Protein AF-A0A2U1PF14-F1 (afdb_monomer_lite)

InterPro domains:
  IPR003035 RWP-RK domain [PF02042] (17-101)
  IPR003035 RWP-RK domain [PS51519] (1-88)
  IPR044607 Transcription factor RKD-like [PTHR46373] (18-100)

pLDDT: mean 71.0, std 18.85, range [33.09, 91.81]

Organism: Artemisia annua (NCBI:txid35608)

Foldseek 3Di:
DDPPPPPDDDDDPPDLVPDDLVLLLVCLLDDLVVSCVVVVHDSVSSCVSCVVVLLPDRCNVVLPVLVVLLVVLVVVCPDPDNDVVSVVSNVVSVVVSVCCSVVSNPPDDDPDDDDDDPDPPDDDDD

Secondary structure (DSSP, 8-state):
-----------S---GGG--HHHHHHTTTS-HHHHHHHTT--HHHHHHHHHHTT--S-THHHHHHHHHHHHHHHHHHTSSS--HHHHHHHHHHHHHHHHHHHH-----S--S--------------

Radius of gyration: 21.36 Å; chains: 1; bounding box: 70×42×46 Å

Sequence (126 aa):
MEFEFQASNLNIDFDLSHITREMITQHFYMAVDQAAKKLGVGLSSLKRQCRAMGIKRWPSRKLNSLQELTKHFQDENAGEKSDPNTQEIIRRLEVLKRQIIHTTNYSNYEEMDNSHGYDYECNEES

Structure (mmCIF, N/CA/C/O backbone):
data_AF-A0A2U1PF14-F1
#
_entry.id   AF-A0A2U1PF14-F1
#
loop_
_atom_site.group_PDB
_atom_site.id
_atom_site.type_symbol
_atom_site.label_atom_id
_atom_site.label_alt_id
_atom_site.label_comp_id
_atom_site.label_asym_id
_atom_site.label_entity_id
_atom_site.label_seq_id
_atom_site.pdbx_PDB_ins_code
_atom_site.Cartn_x
_atom_site.Cartn_y
_atom_site.Cartn_z
_atom_site.occupancy
_atom_site.B_iso_or_equiv
_atom_site.auth_seq_id
_atom_site.auth_comp_id
_atom_site.auth_asym_id
_atom_site.auth_atom_id
_atom_site.pdbx_PDB_model_num
ATOM 1 N N . MET A 1 1 ? 37.708 -20.324 -8.849 1.00 33.09 1 MET A N 1
ATOM 2 C CA . MET A 1 1 ? 36.404 -21.016 -8.872 1.00 33.09 1 MET A CA 1
ATOM 3 C C . MET A 1 1 ? 35.388 -19.957 -9.244 1.00 33.09 1 MET A C 1
ATOM 5 O O . MET A 1 1 ? 34.943 -19.206 -8.387 1.00 33.09 1 MET A O 1
ATOM 9 N N . GLU A 1 2 ? 35.209 -19.780 -10.548 1.00 34.97 2 GLU A N 1
ATOM 10 C CA . GLU A 1 2 ? 34.396 -18.710 -11.118 1.00 34.97 2 GLU A CA 1
ATOM 11 C C . GLU A 1 2 ? 32.920 -19.061 -10.945 1.00 34.97 2 GLU A C 1
ATOM 13 O O . GLU A 1 2 ? 32.461 -20.111 -11.389 1.00 34.97 2 GLU A O 1
ATOM 18 N N . PHE A 1 3 ? 32.193 -18.209 -10.227 1.00 34.31 3 PHE A N 1
ATOM 19 C CA . PHE A 1 3 ? 30.746 -18.307 -10.107 1.00 34.31 3 PHE A CA 1
ATOM 20 C C . PHE A 1 3 ? 30.133 -17.686 -11.364 1.00 34.31 3 PHE A C 1
ATOM 22 O O . PHE A 1 3 ? 29.768 -16.510 -11.389 1.00 34.31 3 PHE A O 1
ATOM 29 N N . GLU A 1 4 ? 30.043 -18.478 -12.429 1.00 38.31 4 GLU A N 1
ATOM 30 C CA . GLU A 1 4 ? 29.209 -18.147 -13.579 1.00 38.31 4 GLU A CA 1
ATOM 31 C C . GLU A 1 4 ? 27.742 -18.175 -13.137 1.00 38.31 4 GLU A C 1
ATOM 33 O O . GLU A 1 4 ? 27.089 -19.218 -13.074 1.00 38.31 4 GLU A O 1
ATOM 38 N N . PHE A 1 5 ? 27.211 -17.000 -12.801 1.00 39.16 5 PHE A N 1
ATOM 39 C CA . PHE A 1 5 ? 25.776 -16.805 -12.669 1.00 39.16 5 PHE A CA 1
ATOM 40 C C . PHE A 1 5 ? 25.180 -16.850 -14.077 1.00 39.16 5 PHE A C 1
ATOM 42 O O . PHE A 1 5 ? 25.086 -15.838 -14.773 1.00 39.16 5 PHE A O 1
ATOM 49 N N . GLN A 1 6 ? 24.836 -18.058 -14.522 1.00 34.75 6 GLN A N 1
ATOM 50 C CA . GLN A 1 6 ? 24.151 -18.286 -15.786 1.00 34.75 6 GLN A CA 1
ATOM 51 C C . GLN A 1 6 ? 22.786 -17.590 -15.744 1.00 34.75 6 GLN A C 1
ATOM 53 O O . GLN A 1 6 ? 21.802 -18.113 -15.226 1.00 34.75 6 GLN A O 1
ATOM 58 N N . ALA A 1 7 ? 22.729 -16.379 -16.295 1.00 47.72 7 ALA A N 1
ATOM 59 C CA . ALA A 1 7 ? 21.492 -15.668 -16.571 1.00 47.72 7 ALA A CA 1
ATOM 60 C C . ALA A 1 7 ? 20.843 -16.259 -17.833 1.00 47.72 7 ALA A C 1
ATOM 62 O O . ALA A 1 7 ? 20.858 -15.663 -18.909 1.00 47.72 7 ALA A O 1
ATOM 63 N N . SER A 1 8 ? 20.286 -17.462 -17.716 1.00 44.97 8 SER A N 1
ATOM 64 C CA . SER A 1 8 ? 19.455 -18.067 -18.752 1.00 44.97 8 SER A CA 1
ATOM 65 C C . SER A 1 8 ? 18.002 -17.593 -18.612 1.00 44.97 8 SER A C 1
ATOM 67 O O . SER A 1 8 ? 17.259 -18.017 -17.735 1.00 44.97 8 SER A O 1
ATOM 69 N N . ASN A 1 9 ? 17.624 -16.688 -19.519 1.00 48.81 9 ASN A N 1
ATOM 70 C CA . ASN A 1 9 ? 16.297 -16.510 -20.119 1.00 48.81 9 ASN A CA 1
ATOM 71 C C . ASN A 1 9 ? 15.049 -16.646 -19.218 1.00 48.81 9 ASN A C 1
ATOM 73 O O . ASN A 1 9 ? 14.477 -17.726 -19.080 1.00 48.81 9 ASN A O 1
ATOM 77 N N . LEU A 1 10 ? 14.487 -15.502 -18.810 1.00 49.78 10 LEU A N 1
ATOM 78 C CA . LEU A 1 10 ? 13.032 -15.345 -18.735 1.00 49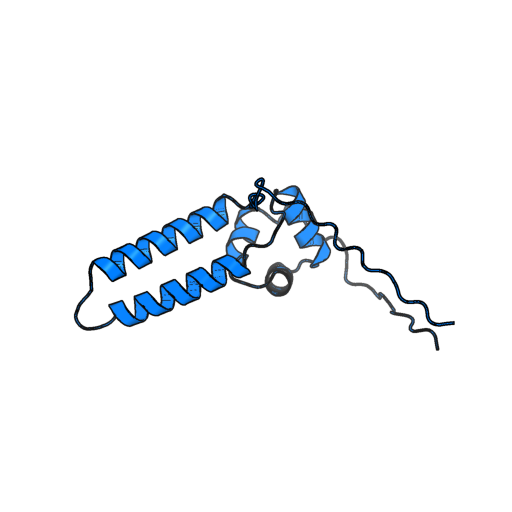.78 10 LEU A CA 1
ATOM 79 C C . LEU A 1 10 ? 12.597 -14.285 -19.754 1.00 49.78 10 LEU A C 1
ATOM 81 O O . LEU A 1 10 ? 12.874 -13.100 -19.598 1.00 49.78 10 LEU A O 1
ATOM 85 N N . ASN A 1 11 ? 11.985 -14.798 -20.822 1.00 45.09 11 ASN A N 1
ATOM 86 C CA . ASN A 1 11 ? 11.172 -14.157 -21.851 1.00 45.09 11 ASN A CA 1
ATOM 87 C C . ASN A 1 11 ? 10.865 -12.654 -21.680 1.00 45.09 11 ASN A C 1
ATOM 89 O O . ASN A 1 11 ? 10.123 -12.253 -20.788 1.00 45.09 11 ASN A O 1
ATOM 93 N N . ILE A 1 12 ? 11.415 -11.874 -22.617 1.00 49.53 12 ILE A N 1
ATOM 94 C CA . ILE A 1 12 ? 10.684 -11.032 -23.583 1.00 49.53 12 ILE A CA 1
ATOM 95 C C . ILE A 1 12 ? 9.479 -10.283 -22.997 1.00 49.53 12 ILE A C 1
ATOM 97 O O . ILE A 1 12 ? 8.416 -10.864 -22.816 1.00 49.53 12 ILE A O 1
ATOM 101 N N . ASP A 1 13 ? 9.666 -8.978 -22.781 1.00 54.06 13 ASP A N 1
ATOM 102 C CA . ASP A 1 13 ? 8.687 -7.923 -23.093 1.00 54.06 13 ASP A CA 1
ATOM 103 C C . ASP A 1 13 ? 7.200 -8.242 -22.829 1.00 54.06 13 ASP A C 1
ATOM 105 O O . ASP A 1 13 ? 6.338 -7.973 -23.663 1.00 54.06 13 ASP A O 1
ATOM 109 N N . PHE A 1 14 ? 6.857 -8.807 -21.661 1.00 57.00 14 PHE A N 1
ATOM 110 C CA . PHE A 1 14 ? 5.453 -8.836 -21.259 1.00 57.00 14 PHE A CA 1
ATOM 111 C C . PHE A 1 14 ? 5.019 -7.396 -21.003 1.00 57.00 14 PHE A C 1
ATOM 113 O O . PHE A 1 14 ? 5.548 -6.701 -20.130 1.00 57.00 14 PHE A O 1
ATOM 120 N N . ASP A 1 15 ? 4.112 -6.976 -21.866 1.00 61.34 15 ASP A N 1
ATOM 121 C CA . ASP A 1 15 ? 3.806 -5.616 -22.241 1.00 61.34 15 ASP A CA 1
ATOM 122 C C . ASP A 1 15 ? 3.700 -4.646 -21.052 1.00 61.34 15 ASP A C 1
ATOM 124 O O . ASP A 1 15 ? 2.702 -4.584 -20.329 1.00 61.34 15 ASP A O 1
ATOM 128 N N . LEU A 1 16 ? 4.746 -3.837 -20.863 1.00 63.50 16 LEU A N 1
ATOM 129 C CA . LEU A 1 16 ? 4.731 -2.735 -19.901 1.00 63.50 16 LEU A CA 1
ATOM 130 C C . LEU A 1 16 ? 3.646 -1.697 -20.233 1.00 63.50 16 LEU A C 1
ATOM 132 O O . LEU A 1 16 ? 3.286 -0.919 -19.347 1.00 63.50 16 LEU A O 1
ATOM 136 N N . SER A 1 17 ? 3.127 -1.673 -21.470 1.00 66.12 17 SER A N 1
ATOM 137 C CA . SER A 1 17 ? 2.077 -0.742 -21.894 1.00 66.12 17 SER A CA 1
ATOM 138 C C . SER A 1 17 ? 0.708 -1.068 -21.290 1.00 66.12 17 SER A C 1
ATOM 140 O O . SER A 1 17 ? -0.111 -0.166 -21.120 1.00 66.12 17 SER A O 1
ATOM 142 N N . HIS A 1 18 ? 0.490 -2.314 -20.858 1.00 71.19 18 HIS A N 1
ATOM 143 C CA . HIS A 1 18 ? -0.734 -2.716 -20.163 1.00 71.19 18 HIS A CA 1
ATOM 14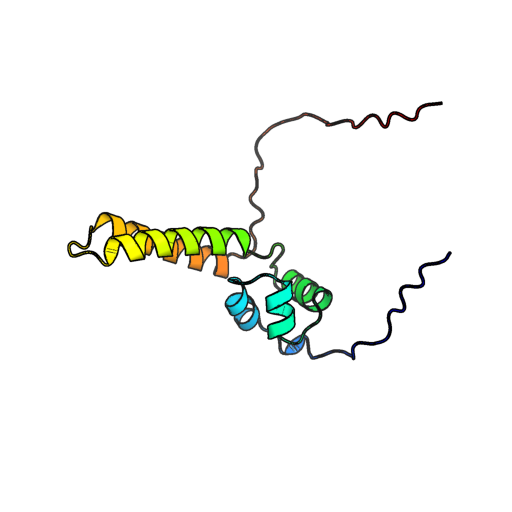4 C C . HIS A 1 18 ? -0.696 -2.396 -18.663 1.00 71.19 18 HIS A C 1
ATOM 146 O O . HIS A 1 18 ? -1.737 -2.397 -18.005 1.00 71.19 18 HIS A O 1
ATOM 152 N N . ILE A 1 19 ? 0.480 -2.096 -18.097 1.00 80.38 19 ILE A N 1
ATOM 153 C CA . ILE A 1 19 ? 0.594 -1.751 -16.680 1.00 80.38 19 ILE A CA 1
ATOM 154 C C . ILE A 1 19 ? 0.192 -0.291 -16.496 1.00 80.38 19 ILE A C 1
ATOM 156 O O . ILE A 1 19 ? 0.971 0.629 -16.765 1.00 80.38 19 ILE A O 1
ATOM 160 N N . THR A 1 20 ? -1.013 -0.084 -15.974 1.00 83.38 20 THR A N 1
ATOM 161 C CA . THR A 1 20 ? -1.508 1.236 -15.585 1.00 83.38 20 THR A CA 1
ATOM 162 C C . THR A 1 20 ? -1.153 1.560 -14.137 1.00 83.38 20 THR A C 1
ATOM 164 O O . THR A 1 20 ? -0.881 0.682 -13.313 1.00 83.38 20 THR A O 1
ATOM 167 N N . ARG A 1 21 ? -1.190 2.854 -13.794 1.00 82.38 21 ARG A N 1
ATOM 168 C CA . ARG A 1 21 ? -1.000 3.314 -12.410 1.00 82.38 21 ARG A CA 1
ATOM 169 C C . ARG A 1 21 ? -1.980 2.635 -11.454 1.00 82.38 21 ARG A C 1
ATOM 171 O O . ARG A 1 21 ? -1.587 2.284 -10.350 1.00 82.38 21 ARG A O 1
ATOM 178 N N . GLU A 1 22 ? -3.221 2.441 -11.886 1.00 82.69 22 GLU A N 1
ATOM 179 C CA . GLU A 1 22 ? -4.285 1.838 -11.080 1.00 82.69 22 GLU A CA 1
ATOM 180 C C . GLU A 1 22 ? -3.984 0.382 -10.716 1.00 82.69 22 GLU A C 1
ATOM 182 O O . GLU A 1 22 ? -4.157 -0.016 -9.566 1.00 82.69 22 GLU A O 1
ATOM 187 N N . MET A 1 23 ? -3.436 -0.397 -11.652 1.00 84.44 23 MET A N 1
ATOM 188 C CA . MET A 1 23 ? -3.006 -1.766 -11.355 1.00 84.44 23 MET A CA 1
ATOM 189 C C . MET A 1 23 ? -1.885 -1.783 -10.312 1.00 84.44 23 MET A C 1
ATOM 191 O O . MET A 1 23 ? -1.875 -2.609 -9.404 1.00 84.44 23 MET A O 1
ATOM 195 N N . ILE A 1 24 ? -0.944 -0.840 -10.395 1.00 83.69 24 ILE A N 1
ATOM 196 C CA . ILE A 1 24 ? 0.160 -0.750 -9.434 1.00 83.69 24 ILE A CA 1
ATOM 197 C C . ILE A 1 24 ? -0.347 -0.324 -8.046 1.00 83.69 24 ILE A C 1
ATOM 199 O O . ILE A 1 24 ? 0.057 -0.911 -7.038 1.00 83.69 24 ILE A O 1
ATOM 203 N N . THR A 1 25 ? -1.241 0.667 -7.974 1.00 83.69 25 THR A N 1
ATOM 204 C CA . THR A 1 25 ? -1.765 1.188 -6.701 1.00 83.69 25 THR A CA 1
ATOM 205 C C . THR A 1 25 ? -2.572 0.143 -5.933 1.00 83.69 25 THR A C 1
ATOM 207 O O . THR A 1 25 ? -2.512 0.115 -4.700 1.00 83.69 25 THR A O 1
ATOM 210 N N . GLN A 1 26 ? -3.252 -0.771 -6.632 1.00 84.19 26 GLN A N 1
ATOM 211 C CA . GLN A 1 26 ? -3.938 -1.920 -6.030 1.00 84.19 26 GLN A CA 1
ATOM 212 C C . GLN A 1 26 ? -2.984 -2.886 -5.310 1.00 84.19 26 GLN A C 1
ATOM 214 O O . GLN A 1 26 ? -3.398 -3.585 -4.384 1.00 84.19 26 GLN A O 1
ATOM 219 N N . HIS A 1 27 ? -1.701 -2.904 -5.677 1.00 86.81 27 HIS A N 1
ATOM 220 C CA . HIS A 1 27 ? -0.701 -3.799 -5.095 1.00 86.81 27 HIS A CA 1
ATOM 221 C C . HIS A 1 27 ? 0.233 -3.125 -4.080 1.00 86.81 27 HIS A C 1
ATOM 223 O O . HIS A 1 27 ? 1.123 -3.781 -3.547 1.00 86.81 27 HIS A O 1
ATOM 229 N N . PHE A 1 28 ? 0.035 -1.855 -3.722 1.00 84.19 28 PHE A N 1
ATOM 230 C CA . PHE A 1 28 ? 0.893 -1.185 -2.730 1.00 84.19 28 PHE A CA 1
ATOM 231 C C . PHE A 1 28 ? 0.858 -1.791 -1.321 1.00 84.19 28 PHE A C 1
ATOM 233 O O . PHE A 1 28 ? 1.766 -1.542 -0.529 1.00 84.19 28 PHE A O 1
ATOM 240 N N . TYR A 1 29 ? -0.153 -2.605 -1.022 1.00 81.62 29 TYR A N 1
ATOM 241 C CA . TYR A 1 29 ? -0.301 -3.342 0.237 1.00 81.62 29 TYR A CA 1
ATOM 242 C C . TYR A 1 29 ? 0.672 -4.513 0.393 1.00 81.62 29 TYR A C 1
ATOM 244 O O . TYR A 1 29 ? 0.771 -5.085 1.472 1.00 81.62 29 TYR A O 1
ATOM 252 N N . MET A 1 30 ? 1.362 -4.908 -0.677 1.00 85.06 30 MET A N 1
ATOM 253 C CA . MET A 1 30 ? 2.316 -6.013 -0.648 1.00 85.06 30 MET A CA 1
ATOM 254 C C . MET A 1 30 ? 3.718 -5.544 -1.022 1.00 85.06 30 MET A C 1
ATOM 256 O O . MET A 1 30 ? 3.937 -4.412 -1.462 1.00 85.06 30 MET A O 1
ATOM 260 N N . ALA A 1 31 ? 4.698 -6.418 -0.814 1.00 84.69 31 ALA A N 1
ATOM 261 C CA . ALA A 1 31 ? 6.068 -6.144 -1.208 1.00 84.69 31 ALA A CA 1
ATOM 262 C C . ALA A 1 31 ? 6.188 -6.060 -2.739 1.00 84.69 31 ALA A C 1
ATOM 264 O O . ALA A 1 31 ? 5.435 -6.696 -3.477 1.00 84.69 31 ALA A O 1
ATOM 265 N N . VAL A 1 32 ? 7.137 -5.259 -3.226 1.00 83.88 32 VAL A N 1
ATOM 266 C CA . VAL A 1 32 ? 7.315 -5.009 -4.666 1.00 83.88 32 VAL A CA 1
ATOM 267 C C . VAL A 1 32 ? 7.627 -6.293 -5.446 1.00 83.88 32 VAL A C 1
ATOM 269 O O . VAL A 1 32 ? 7.223 -6.429 -6.596 1.00 83.88 32 VAL A O 1
ATOM 272 N N . ASP A 1 33 ? 8.300 -7.257 -4.818 1.00 83.44 33 ASP A N 1
ATOM 273 C CA . ASP A 1 33 ? 8.552 -8.587 -5.375 1.00 83.44 33 ASP A CA 1
ATOM 274 C C . ASP A 1 33 ? 7.260 -9.402 -5.531 1.00 83.44 33 ASP A C 1
ATOM 276 O O . ASP A 1 33 ? 7.062 -10.046 -6.561 1.00 83.44 33 ASP A O 1
ATOM 280 N N . GLN A 1 34 ? 6.351 -9.336 -4.556 1.00 85.44 34 GLN A N 1
ATOM 281 C CA . GLN A 1 34 ? 5.053 -10.000 -4.635 1.00 85.44 34 GLN A CA 1
ATOM 282 C C . GLN A 1 34 ? 4.150 -9.328 -5.666 1.00 85.44 34 GLN A C 1
ATOM 284 O O . GLN A 1 34 ? 3.514 -10.022 -6.456 1.00 85.44 34 GLN A O 1
ATOM 289 N N . ALA A 1 35 ? 4.146 -7.995 -5.711 1.00 87.81 35 ALA A N 1
ATOM 290 C CA . ALA A 1 35 ? 3.412 -7.230 -6.713 1.00 87.81 35 ALA A CA 1
ATOM 291 C C . ALA A 1 35 ? 3.893 -7.570 -8.131 1.00 87.81 35 ALA A C 1
ATOM 293 O O . ALA A 1 35 ? 3.077 -7.844 -9.003 1.00 87.81 35 ALA A O 1
ATOM 294 N N . ALA A 1 36 ? 5.210 -7.639 -8.344 1.00 85.88 36 ALA A N 1
ATOM 295 C CA . ALA A 1 36 ? 5.803 -8.034 -9.620 1.00 85.88 36 ALA A CA 1
ATOM 296 C C . ALA A 1 36 ? 5.360 -9.442 -10.047 1.00 85.88 36 ALA A C 1
ATOM 298 O O . ALA A 1 36 ? 4.896 -9.627 -11.170 1.00 85.88 36 ALA A O 1
ATOM 299 N N . LYS A 1 37 ? 5.402 -10.415 -9.126 1.00 85.00 37 LYS A N 1
ATOM 300 C CA . LYS A 1 37 ? 4.918 -11.783 -9.377 1.00 85.00 37 LYS A CA 1
ATOM 301 C C . LYS A 1 37 ? 3.425 -11.824 -9.704 1.00 85.00 37 LYS A C 1
ATOM 303 O O . LYS A 1 37 ? 3.025 -12.553 -10.603 1.00 85.00 37 LYS A O 1
ATOM 308 N N . LYS A 1 38 ? 2.604 -11.049 -8.989 1.00 85.25 38 LYS A N 1
ATOM 309 C CA . LYS A 1 38 ? 1.151 -10.964 -9.216 1.00 85.25 38 LYS A CA 1
ATOM 310 C C . LYS A 1 38 ? 0.808 -10.328 -10.560 1.00 85.25 38 LYS A C 1
ATOM 312 O O . LYS A 1 38 ? -0.128 -10.776 -11.208 1.00 85.25 38 LYS A O 1
ATOM 317 N N . LEU A 1 39 ? 1.582 -9.330 -10.969 1.00 82.62 39 LEU A N 1
ATOM 318 C CA . LEU A 1 39 ? 1.450 -8.648 -12.254 1.00 82.62 39 LEU A CA 1
ATOM 319 C C . LEU A 1 39 ? 2.124 -9.407 -13.410 1.00 82.62 39 LEU A C 1
ATOM 321 O O . LEU A 1 39 ? 2.030 -8.967 -14.549 1.00 82.62 39 LEU A O 1
ATOM 325 N N . GLY A 1 40 ? 2.808 -10.525 -13.137 1.00 80.62 40 GLY A N 1
ATOM 326 C CA . GLY A 1 40 ? 3.506 -11.313 -14.156 1.00 80.62 40 GLY A CA 1
ATOM 327 C C . GLY A 1 40 ? 4.701 -10.593 -14.787 1.00 80.62 40 GLY A C 1
ATOM 328 O O . GLY A 1 40 ? 5.102 -10.932 -15.896 1.00 80.62 40 GLY A O 1
ATOM 329 N N . VAL A 1 41 ? 5.270 -9.593 -14.107 1.00 80.75 41 VAL A N 1
ATOM 330 C CA . VAL A 1 41 ? 6.330 -8.727 -14.648 1.00 80.75 41 VAL A CA 1
ATOM 331 C C . VAL A 1 41 ? 7.626 -8.879 -13.864 1.00 80.75 41 VAL A C 1
ATOM 333 O O . VAL A 1 41 ? 7.635 -9.162 -12.666 1.00 80.75 41 VAL A O 1
ATOM 336 N N . GLY A 1 42 ? 8.758 -8.645 -14.527 1.00 81.19 42 GLY A N 1
ATOM 337 C CA . GLY A 1 42 ? 10.057 -8.620 -13.859 1.00 81.19 42 GLY A CA 1
ATOM 338 C C . GLY A 1 42 ? 10.154 -7.477 -12.842 1.00 81.19 42 GLY A C 1
ATOM 339 O O . GLY A 1 42 ? 9.717 -6.357 -13.108 1.00 81.19 42 GLY A O 1
ATOM 340 N N . LEU A 1 43 ? 10.797 -7.722 -11.694 1.00 81.75 43 LEU A N 1
ATOM 341 C CA . LEU A 1 43 ? 10.997 -6.717 -10.639 1.00 81.75 43 LEU A CA 1
ATOM 342 C C . LEU A 1 43 ? 11.649 -5.427 -11.171 1.00 81.75 43 LEU A C 1
ATOM 344 O O . LEU A 1 43 ? 11.249 -4.322 -10.806 1.00 81.75 43 LEU A O 1
ATOM 348 N N . SER A 1 44 ? 12.651 -5.565 -12.041 1.00 80.88 44 SER A N 1
ATOM 349 C CA . SER A 1 44 ? 13.344 -4.437 -12.675 1.00 80.88 44 SER A CA 1
ATOM 350 C C . SER A 1 44 ? 12.430 -3.657 -13.624 1.00 80.88 44 SER A C 1
ATOM 352 O O . SER A 1 44 ? 12.462 -2.427 -13.629 1.00 80.88 44 SER A O 1
ATOM 354 N N . SER A 1 45 ? 11.573 -4.357 -14.371 1.00 81.62 45 SER A N 1
ATOM 355 C CA . SER A 1 45 ? 10.595 -3.764 -15.289 1.00 81.62 45 SER A CA 1
ATOM 356 C C . SER A 1 45 ? 9.510 -3.003 -14.526 1.00 81.62 45 SER A C 1
ATOM 358 O O . SER A 1 45 ? 9.250 -1.842 -14.839 1.00 81.62 45 SER A O 1
ATOM 360 N N . LEU A 1 46 ? 8.971 -3.588 -13.448 1.00 82.75 46 LEU A N 1
ATOM 361 C CA . LEU A 1 46 ? 8.019 -2.910 -12.564 1.00 82.75 46 LEU A CA 1
ATOM 362 C C . LEU A 1 46 ? 8.637 -1.657 -11.935 1.00 82.75 46 LEU A C 1
ATOM 364 O O . LEU A 1 46 ? 8.025 -0.595 -11.952 1.00 82.75 46 LEU A O 1
ATOM 368 N N . LYS A 1 47 ? 9.877 -1.735 -11.433 1.00 82.88 47 LYS A N 1
ATOM 369 C CA . LYS A 1 47 ? 10.588 -0.564 -10.886 1.00 82.88 47 LYS A CA 1
ATOM 370 C C . LYS A 1 47 ? 10.781 0.536 -11.933 1.00 82.88 47 LYS A C 1
ATOM 372 O O . LYS A 1 47 ? 10.638 1.711 -11.597 1.00 82.88 47 LYS A O 1
ATOM 377 N N . ARG A 1 48 ? 11.098 0.178 -13.182 1.00 82.38 48 ARG A N 1
ATOM 378 C CA . ARG A 1 48 ? 11.238 1.135 -14.292 1.00 82.38 48 ARG A CA 1
ATOM 379 C C . ARG A 1 48 ? 9.909 1.826 -14.598 1.00 82.38 48 ARG A C 1
ATOM 381 O O . ARG A 1 48 ? 9.880 3.052 -14.667 1.00 82.38 48 ARG A O 1
ATOM 388 N N . GLN A 1 49 ? 8.821 1.063 -14.676 1.00 82.75 49 GLN A N 1
ATOM 389 C CA . GLN A 1 49 ? 7.477 1.591 -14.916 1.00 82.75 49 GLN A CA 1
ATOM 390 C C . GLN A 1 49 ? 6.992 2.482 -13.764 1.00 82.75 49 GLN A C 1
ATOM 392 O O . GLN A 1 49 ? 6.517 3.592 -13.992 1.00 82.75 49 GLN A O 1
ATOM 397 N N . CYS A 1 50 ? 7.205 2.059 -12.515 1.00 83.12 50 CYS A N 1
ATOM 398 C CA . CYS A 1 50 ? 6.927 2.866 -11.327 1.00 83.12 50 CYS A CA 1
ATOM 399 C C . CYS A 1 50 ? 7.651 4.217 -11.381 1.00 83.12 50 CYS A C 1
ATOM 401 O O . CYS A 1 50 ? 7.028 5.254 -11.164 1.00 83.12 50 CYS A O 1
ATOM 403 N N . ARG A 1 51 ? 8.947 4.226 -11.729 1.00 81.06 51 ARG A N 1
ATOM 404 C CA . ARG A 1 51 ? 9.725 5.466 -11.884 1.00 81.06 51 ARG A CA 1
ATOM 405 C C . ARG A 1 51 ? 9.176 6.354 -13.001 1.00 81.06 51 ARG A C 1
ATOM 407 O O . ARG A 1 51 ? 9.070 7.557 -12.782 1.00 81.06 51 ARG A O 1
ATOM 414 N N . ALA A 1 52 ? 8.784 5.778 -14.140 1.00 81.56 52 ALA A N 1
ATOM 415 C CA . ALA A 1 52 ? 8.158 6.516 -15.241 1.00 81.56 52 ALA A CA 1
ATOM 416 C C . ALA A 1 52 ? 6.824 7.164 -14.823 1.00 81.56 52 ALA A C 1
ATOM 418 O O . ALA A 1 52 ? 6.516 8.278 -15.232 1.00 81.56 52 ALA A O 1
ATOM 419 N N . MET A 1 53 ? 6.073 6.517 -13.929 1.00 78.00 53 MET A N 1
ATOM 420 C CA . MET A 1 53 ? 4.846 7.062 -13.337 1.00 78.00 53 MET A CA 1
ATOM 421 C C . MET A 1 53 ? 5.090 8.020 -12.154 1.00 78.00 53 MET A C 1
ATOM 423 O O . MET A 1 53 ? 4.133 8.510 -11.554 1.00 78.00 53 MET A O 1
ATOM 427 N N . GLY A 1 54 ? 6.345 8.297 -11.786 1.00 78.31 54 GLY A N 1
ATOM 428 C CA . GLY A 1 54 ? 6.692 9.172 -10.660 1.00 78.31 54 GLY A CA 1
ATOM 429 C C . GLY A 1 54 ? 6.664 8.497 -9.282 1.00 78.31 54 GLY A C 1
ATOM 430 O O . GLY A 1 54 ? 6.851 9.167 -8.268 1.00 78.31 54 GLY A O 1
ATOM 431 N N . ILE A 1 55 ? 6.489 7.175 -9.222 1.00 81.62 55 ILE A N 1
ATOM 432 C CA . ILE A 1 55 ? 6.548 6.371 -7.995 1.00 81.62 55 ILE A CA 1
ATOM 433 C C . ILE A 1 55 ? 8.018 6.038 -7.706 1.00 81.62 55 ILE A C 1
ATOM 435 O O . ILE A 1 55 ? 8.549 5.003 -8.118 1.00 81.62 55 ILE A O 1
ATOM 439 N N . LYS A 1 56 ? 8.709 6.939 -7.001 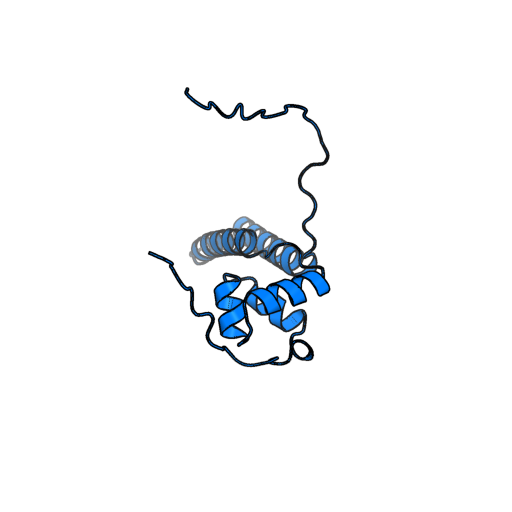1.00 77.06 56 LYS A N 1
ATOM 440 C CA . LYS A 1 56 ? 10.142 6.774 -6.680 1.00 77.06 56 LYS A CA 1
ATOM 441 C C . LYS A 1 56 ? 10.398 5.716 -5.607 1.00 77.06 56 LYS A C 1
ATOM 443 O O . LYS A 1 56 ? 11.401 5.005 -5.662 1.00 77.06 56 LYS A O 1
ATOM 448 N N . ARG A 1 57 ? 9.511 5.632 -4.613 1.00 80.50 57 ARG A N 1
ATOM 449 C CA . ARG A 1 57 ? 9.607 4.706 -3.47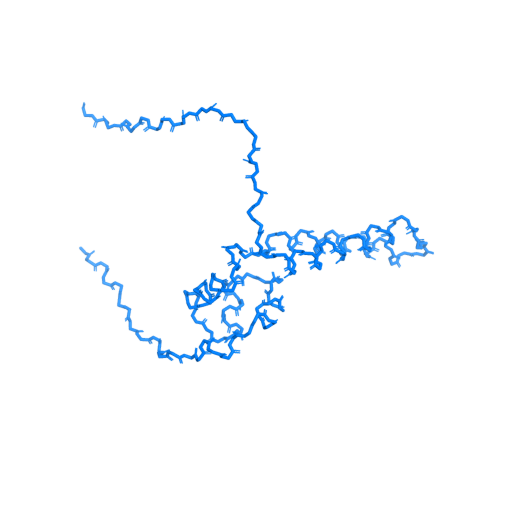8 1.00 80.50 57 ARG A CA 1
ATOM 450 C C . ARG A 1 57 ? 8.301 3.937 -3.344 1.00 80.50 57 ARG A C 1
ATOM 452 O O . ARG A 1 57 ? 7.229 4.532 -3.367 1.00 80.50 57 ARG A O 1
ATOM 459 N N . TRP A 1 58 ? 8.407 2.622 -3.188 1.00 82.44 58 TRP A N 1
ATOM 460 C CA . TRP A 1 58 ? 7.254 1.752 -2.985 1.00 82.44 58 TRP A CA 1
ATOM 461 C C . TRP A 1 58 ? 6.688 1.953 -1.566 1.00 82.44 58 TRP A C 1
ATOM 463 O O . TRP A 1 58 ? 7.432 1.767 -0.600 1.00 82.44 58 TRP A O 1
ATOM 473 N N . PRO A 1 59 ? 5.413 2.346 -1.394 1.00 82.75 59 PRO A N 1
ATOM 474 C CA . PRO A 1 59 ? 4.888 2.788 -0.101 1.00 82.75 59 PRO A CA 1
ATOM 475 C C . PRO A 1 59 ? 4.467 1.653 0.854 1.00 82.75 59 PRO A C 1
ATOM 477 O O . PRO A 1 59 ? 3.786 1.922 1.843 1.00 82.75 59 PRO A O 1
ATOM 480 N N . SER A 1 60 ? 4.899 0.405 0.625 1.00 81.31 60 SER A N 1
ATOM 481 C CA . SER A 1 60 ? 4.476 -0.754 1.434 1.00 81.31 60 SER A CA 1
ATOM 482 C C . SER A 1 60 ? 4.753 -0.586 2.925 1.00 81.31 60 SER A C 1
ATOM 484 O O . SER A 1 60 ? 3.903 -0.913 3.743 1.00 81.31 60 SER A O 1
ATOM 486 N N . ARG A 1 61 ? 5.904 -0.013 3.303 1.00 81.06 61 ARG A N 1
ATOM 487 C CA . ARG A 1 61 ? 6.257 0.175 4.720 1.00 81.06 61 ARG A CA 1
ATOM 488 C C . ARG A 1 61 ? 5.223 1.027 5.463 1.00 81.06 61 ARG A C 1
ATOM 490 O O . ARG A 1 61 ? 4.820 0.670 6.564 1.00 81.06 61 ARG A O 1
ATOM 497 N N . LYS A 1 62 ? 4.784 2.138 4.860 1.00 83.31 62 LYS A N 1
ATOM 498 C CA . LYS A 1 62 ? 3.789 3.028 5.478 1.00 83.31 62 LYS A CA 1
ATOM 499 C C . LYS A 1 62 ? 2.390 2.419 5.430 1.00 83.31 62 LYS A C 1
ATOM 501 O O . LYS A 1 62 ? 1.670 2.507 6.416 1.00 83.31 62 LYS A O 1
ATOM 506 N N . LEU A 1 63 ? 2.015 1.779 4.317 1.00 85.81 63 LEU A N 1
ATOM 507 C CA . LEU A 1 63 ? 0.713 1.118 4.209 1.00 85.81 63 LEU A CA 1
ATOM 508 C C . LEU A 1 63 ? 0.552 -0.020 5.218 1.00 85.81 63 LEU A C 1
ATOM 510 O O . LEU A 1 63 ? -0.517 -0.134 5.807 1.00 85.81 63 LEU A O 1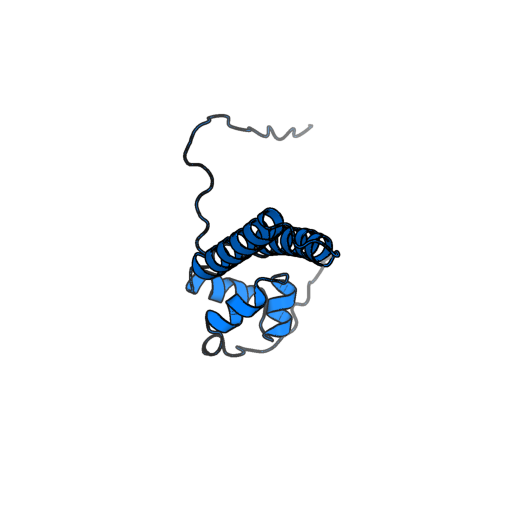
ATOM 514 N N . ASN A 1 64 ? 1.597 -0.816 5.443 1.00 84.69 64 ASN A N 1
ATOM 515 C CA . ASN A 1 64 ? 1.557 -1.910 6.410 1.00 84.69 64 ASN A CA 1
ATOM 516 C C . ASN A 1 64 ? 1.348 -1.378 7.828 1.00 84.69 64 ASN A C 1
ATOM 518 O O . ASN A 1 64 ? 0.426 -1.821 8.501 1.00 84.69 64 ASN A O 1
ATOM 522 N N . SER A 1 65 ? 2.111 -0.356 8.225 1.00 86.81 65 SER A N 1
ATOM 523 C CA . SER A 1 65 ? 1.941 0.281 9.535 1.00 86.81 65 SER A CA 1
ATOM 524 C C . SER A 1 65 ? 0.527 0.848 9.724 1.00 86.81 65 SER A C 1
ATOM 526 O O . SER A 1 65 ? -0.104 0.605 10.750 1.00 86.81 65 SER A O 1
ATOM 528 N N . LEU A 1 66 ? -0.024 1.535 8.715 1.00 87.69 66 LEU A N 1
ATOM 529 C CA . LEU A 1 66 ? -1.406 2.027 8.771 1.00 87.69 66 LEU A CA 1
ATOM 530 C C . LEU A 1 66 ? -2.433 0.891 8.824 1.00 87.69 66 LEU A C 1
ATOM 532 O O . LEU A 1 66 ? -3.456 1.031 9.489 1.00 87.69 66 LEU A O 1
ATOM 536 N N . GLN A 1 67 ? -2.187 -0.218 8.127 1.00 87.69 67 GLN A N 1
ATOM 537 C CA . GLN A 1 67 ? -3.069 -1.383 8.132 1.00 87.69 67 GLN A CA 1
ATOM 538 C C . GLN A 1 67 ? -3.081 -2.074 9.497 1.00 87.69 67 GLN A C 1
ATOM 540 O O . GLN A 1 67 ? -4.152 -2.441 9.970 1.00 87.69 67 GLN A O 1
ATOM 545 N N . GLU A 1 68 ? -1.922 -2.220 10.140 1.00 88.69 68 GLU A N 1
ATOM 546 C CA . GLU A 1 68 ? -1.817 -2.768 11.495 1.00 88.69 68 GLU A CA 1
ATOM 547 C C . GLU A 1 68 ? -2.556 -1.892 12.508 1.00 88.69 68 GLU A C 1
ATOM 549 O O . GLU A 1 68 ? -3.368 -2.407 13.274 1.00 88.69 68 GLU A O 1
ATOM 554 N N . LEU A 1 69 ? -2.361 -0.569 12.446 1.00 88.25 69 LEU A N 1
ATOM 555 C CA . LEU A 1 69 ? -3.097 0.379 13.287 1.00 88.25 69 LEU A CA 1
ATOM 556 C C . LEU A 1 69 ? -4.604 0.292 13.038 1.00 88.25 69 LEU A C 1
ATOM 558 O O . LEU A 1 69 ? -5.381 0.177 13.977 1.00 88.25 69 LEU A O 1
ATOM 562 N N . THR A 1 70 ? -5.023 0.288 11.771 1.00 89.50 70 THR A N 1
ATOM 563 C CA . THR A 1 70 ? -6.446 0.182 11.415 1.00 89.50 70 THR A CA 1
ATOM 564 C C . THR A 1 70 ? -7.049 -1.103 11.976 1.00 89.50 70 THR A C 1
ATOM 566 O O . THR A 1 70 ? -8.131 -1.058 12.550 1.00 89.50 70 THR A O 1
ATOM 569 N N . LYS A 1 71 ? -6.334 -2.231 11.872 1.00 89.81 71 LYS A N 1
ATOM 570 C CA . LYS A 1 71 ? -6.777 -3.521 12.408 1.00 89.81 71 LYS A CA 1
ATOM 571 C C . LYS A 1 71 ? -6.915 -3.490 13.933 1.00 89.81 71 LYS A C 1
ATOM 573 O O . LYS A 1 71 ? -7.906 -4.000 14.437 1.00 89.81 71 LYS A O 1
ATOM 578 N N . HIS A 1 72 ? -5.957 -2.894 14.645 1.00 89.69 72 HIS A N 1
ATOM 579 C CA . HIS A 1 72 ? -6.012 -2.749 16.104 1.00 89.69 72 HIS A CA 1
ATOM 580 C C . HIS A 1 72 ? -7.274 -1.996 16.538 1.00 89.69 72 HIS A C 1
ATOM 582 O O . HIS A 1 72 ? -8.078 -2.520 17.300 1.00 89.69 72 HIS A O 1
ATOM 588 N N . PHE A 1 73 ? -7.502 -0.810 15.969 1.00 86.69 73 PHE A N 1
ATOM 589 C CA . PHE A 1 73 ? -8.668 0.006 16.309 1.00 86.69 73 PHE A CA 1
ATOM 590 C C . PHE A 1 73 ? -9.994 -0.617 15.847 1.00 86.69 73 PHE A C 1
ATOM 592 O O . PHE A 1 73 ? -11.022 -0.406 16.482 1.00 86.69 73 PHE A O 1
ATOM 599 N N . GLN A 1 74 ? -10.002 -1.391 14.757 1.00 86.50 74 GLN A N 1
ATOM 600 C CA . GLN A 1 74 ? -11.187 -2.143 14.327 1.00 86.50 74 GLN A CA 1
ATOM 601 C C . GLN A 1 74 ? -11.549 -3.265 15.303 1.00 86.50 74 GLN A C 1
ATOM 603 O O . GLN A 1 74 ? -12.730 -3.446 15.588 1.00 86.50 74 GLN A O 1
ATOM 608 N N . ASP A 1 75 ? -10.555 -3.992 15.819 1.00 84.81 75 ASP A N 1
ATOM 609 C CA . ASP A 1 75 ? -10.754 -5.039 16.828 1.00 84.81 75 ASP A CA 1
ATOM 610 C C . ASP A 1 75 ? -11.287 -4.439 18.140 1.00 84.81 75 ASP A C 1
ATOM 612 O O . ASP A 1 75 ? -12.272 -4.923 18.695 1.00 84.81 75 ASP A O 1
ATOM 616 N N . GLU A 1 76 ? -10.741 -3.291 18.557 1.00 79.94 76 GLU A N 1
ATOM 617 C CA . GLU A 1 76 ? -11.242 -2.529 19.708 1.00 79.94 76 GLU A CA 1
ATOM 618 C C . GLU A 1 76 ? -12.672 -1.995 19.501 1.00 79.94 76 GLU A C 1
ATOM 620 O O . GLU A 1 76 ? -13.456 -1.939 20.449 1.00 79.94 76 GLU A O 1
ATOM 625 N N . ASN A 1 77 ? -13.043 -1.611 18.271 1.00 75.19 77 ASN A N 1
ATOM 626 C CA . ASN A 1 77 ? -14.388 -1.115 17.950 1.00 75.19 77 ASN A CA 1
ATOM 627 C C . ASN A 1 77 ? -15.438 -2.233 17.814 1.00 75.19 77 ASN A C 1
ATOM 629 O O . ASN A 1 77 ? -16.628 -1.950 17.928 1.00 75.19 77 ASN A O 1
ATOM 633 N N . ALA A 1 78 ? -15.026 -3.488 17.597 1.00 70.44 78 ALA A N 1
ATOM 634 C CA . ALA A 1 78 ? -15.929 -4.639 17.503 1.00 70.44 78 ALA A CA 1
ATOM 635 C C . ALA A 1 78 ? -16.566 -5.036 18.854 1.00 70.44 78 ALA A C 1
ATOM 637 O O . ALA A 1 78 ? -17.468 -5.875 18.885 1.00 70.44 78 ALA A O 1
ATOM 638 N N . GLY A 1 79 ? -16.119 -4.437 19.965 1.00 72.12 79 GLY A N 1
ATOM 639 C CA . GLY A 1 79 ? -16.744 -4.579 21.279 1.00 72.12 79 GLY A CA 1
ATOM 640 C C . GLY A 1 79 ? -18.092 -3.852 21.408 1.00 72.12 79 GLY A C 1
ATOM 641 O O . GLY A 1 79 ? -18.452 -2.991 20.613 1.00 72.12 79 GLY A O 1
ATOM 642 N N . GLU A 1 80 ? -18.839 -4.163 22.471 1.00 65.50 80 GLU A N 1
ATOM 643 C CA . GLU A 1 80 ? -20.221 -3.703 22.738 1.00 65.50 80 GLU A CA 1
ATOM 644 C C . GLU A 1 80 ? -20.411 -2.173 22.850 1.00 65.50 80 GLU A C 1
ATOM 646 O O . GLU A 1 80 ? -21.537 -1.683 22.952 1.00 65.50 80 GLU A O 1
ATOM 651 N N . LYS A 1 81 ? -19.325 -1.393 22.827 1.00 67.19 81 LYS A N 1
ATOM 652 C CA . LYS A 1 81 ? -19.354 0.070 22.823 1.00 67.19 81 LYS A CA 1
ATOM 653 C C . LYS A 1 81 ? -18.461 0.584 21.706 1.00 67.19 81 LYS A C 1
ATOM 655 O O . LYS A 1 81 ? -17.243 0.619 21.844 1.00 67.19 81 LYS A O 1
ATOM 660 N N . SER A 1 82 ? -19.086 1.037 20.625 1.00 66.00 82 SER A N 1
ATOM 661 C CA . SER A 1 82 ? -18.388 1.802 19.600 1.00 66.00 82 SER A CA 1
ATOM 662 C C . SER A 1 82 ? -17.942 3.139 20.192 1.00 66.00 82 SER A C 1
ATOM 664 O O . SER A 1 82 ? -18.728 4.085 20.274 1.00 66.00 82 SER A O 1
ATOM 666 N N . ASP A 1 83 ? -16.678 3.214 20.592 1.00 81.94 83 ASP A N 1
ATOM 667 C CA . ASP A 1 83 ? -16.057 4.459 21.014 1.00 81.94 83 ASP A CA 1
ATOM 668 C C . ASP A 1 83 ? -15.957 5.426 19.809 1.00 81.94 83 ASP A C 1
ATOM 670 O O . ASP A 1 83 ? -15.362 5.082 18.779 1.00 81.94 83 ASP A O 1
ATOM 674 N N . PRO A 1 84 ? -16.572 6.623 19.878 1.00 83.81 84 PRO A N 1
ATOM 675 C CA . PRO A 1 84 ? -16.576 7.577 18.769 1.00 83.81 84 PRO A CA 1
ATOM 676 C C . PRO A 1 84 ? -15.175 8.110 18.442 1.00 83.81 84 PRO A C 1
ATOM 678 O O . PRO A 1 84 ? -14.925 8.522 17.307 1.00 83.81 84 PRO A O 1
ATOM 681 N N . ASN A 1 85 ? -14.241 8.075 19.396 1.00 86.62 85 ASN A N 1
ATOM 682 C CA . ASN A 1 85 ? -12.856 8.448 19.149 1.00 86.62 85 ASN A CA 1
ATOM 683 C C . ASN A 1 85 ? -12.121 7.345 18.359 1.00 86.62 85 ASN A C 1
ATOM 685 O O . ASN A 1 85 ? -11.435 7.662 17.387 1.00 86.62 85 ASN A O 1
ATOM 689 N N . THR A 1 86 ? -12.361 6.063 18.646 1.00 85.69 86 THR A N 1
ATOM 690 C CA . THR A 1 86 ? -11.876 4.936 17.828 1.00 85.69 86 THR A CA 1
ATOM 691 C C . THR A 1 86 ? -12.374 5.020 16.381 1.00 85.69 86 THR A C 1
ATOM 693 O O . THR A 1 86 ? -11.591 4.834 15.445 1.00 85.69 86 THR A O 1
ATOM 696 N N . GLN A 1 87 ? -13.644 5.383 16.163 1.00 86.88 87 GLN A N 1
ATOM 697 C CA . GLN A 1 87 ? -14.180 5.591 14.809 1.00 86.88 87 GLN A CA 1
ATOM 698 C C . GLN A 1 87 ? -13.476 6.733 14.059 1.00 86.88 87 GLN A C 1
ATOM 700 O O . GLN A 1 87 ? -13.139 6.594 12.879 1.00 86.88 87 GLN A O 1
ATOM 705 N N . GLU A 1 88 ? -13.220 7.858 14.730 1.00 90.38 88 GLU A N 1
ATOM 706 C CA . GLU A 1 88 ? -12.504 8.991 14.134 1.00 90.38 88 GLU A CA 1
ATOM 707 C C . GLU A 1 88 ? -11.040 8.636 13.814 1.00 90.38 88 GLU A C 1
ATOM 709 O O . GLU A 1 88 ? -10.525 9.034 12.765 1.00 90.38 88 GLU A O 1
ATOM 714 N N . ILE A 1 89 ? -10.376 7.831 14.652 1.00 89.44 89 ILE A N 1
ATOM 715 C CA . ILE A 1 89 ? -9.021 7.330 14.379 1.00 89.44 89 ILE A CA 1
ATOM 716 C C . ILE A 1 89 ? -9.010 6.461 13.115 1.00 89.44 89 ILE A C 1
ATOM 718 O O . ILE A 1 89 ? -8.204 6.716 12.215 1.00 89.44 89 ILE A O 1
ATOM 722 N N . ILE A 1 90 ? -9.925 5.490 12.998 1.00 89.81 90 ILE A N 1
ATOM 723 C CA . ILE A 1 90 ? -10.052 4.639 11.800 1.00 89.81 90 ILE A CA 1
ATOM 724 C C . ILE A 1 90 ? -10.251 5.511 10.556 1.00 89.81 90 ILE A C 1
ATOM 726 O O . ILE A 1 90 ? -9.516 5.376 9.574 1.00 89.81 90 ILE A O 1
ATOM 730 N N . ARG A 1 91 ? -11.173 6.478 10.618 1.00 91.06 91 ARG A N 1
ATOM 731 C CA . ARG A 1 91 ? -11.447 7.401 9.510 1.00 91.06 91 ARG A CA 1
ATOM 732 C C . ARG A 1 91 ? -10.198 8.176 9.078 1.00 91.06 91 ARG A C 1
ATOM 734 O O . ARG A 1 91 ? -9.937 8.305 7.879 1.00 91.06 91 ARG A O 1
ATOM 741 N N . ARG A 1 92 ? -9.403 8.683 10.027 1.00 91.81 92 ARG A N 1
ATOM 742 C CA . ARG A 1 92 ? -8.142 9.388 9.730 1.00 91.81 92 ARG A CA 1
ATOM 743 C C . ARG A 1 92 ? -7.111 8.467 9.085 1.00 91.81 92 ARG A C 1
ATOM 745 O O . ARG A 1 92 ? -6.493 8.863 8.097 1.00 91.81 92 ARG A O 1
ATOM 752 N N . LEU A 1 93 ? -6.954 7.244 9.591 1.00 89.88 93 LEU A N 1
ATOM 753 C CA . LEU A 1 93 ? -6.037 6.248 9.025 1.00 89.88 93 LEU A CA 1
ATOM 754 C C . LEU A 1 93 ? -6.411 5.895 7.577 1.00 89.88 93 LEU A C 1
ATOM 756 O O . LEU A 1 93 ? -5.535 5.830 6.709 1.00 89.88 93 LEU A O 1
ATOM 760 N N . GLU A 1 94 ? -7.702 5.758 7.273 1.00 88.50 94 GLU A N 1
ATOM 761 C CA . GLU A 1 94 ? -8.185 5.524 5.908 1.00 88.50 94 GLU A CA 1
ATOM 762 C C . GLU A 1 94 ? -7.927 6.708 4.967 1.00 88.50 94 GLU A C 1
ATOM 764 O O . GLU A 1 94 ? -7.592 6.516 3.792 1.00 88.50 94 GLU A O 1
ATOM 769 N N . VAL A 1 95 ? -8.072 7.941 5.460 1.00 89.69 95 VAL A N 1
ATOM 770 C CA . VAL A 1 95 ? -7.729 9.150 4.694 1.00 89.69 95 VAL A CA 1
ATOM 771 C C . VAL A 1 95 ? -6.228 9.194 4.407 1.00 89.69 95 VAL A C 1
ATOM 773 O O . VAL A 1 95 ? -5.844 9.386 3.253 1.00 89.69 95 VAL A O 1
ATOM 776 N N . LEU A 1 96 ? -5.380 8.945 5.409 1.00 87.38 96 LEU A N 1
ATOM 777 C CA . LEU A 1 96 ? -3.922 8.902 5.240 1.00 87.38 96 LEU A CA 1
ATOM 778 C C . LEU A 1 96 ? -3.500 7.824 4.238 1.00 87.38 96 LEU A C 1
ATOM 780 O O . LEU A 1 96 ? -2.678 8.071 3.354 1.00 87.38 96 LEU A O 1
ATOM 784 N N . LYS A 1 97 ? -4.102 6.637 4.318 1.00 86.38 97 LYS A N 1
ATOM 785 C CA . LYS A 1 97 ? -3.865 5.544 3.371 1.00 86.38 97 LYS A CA 1
ATOM 786 C C . LYS A 1 97 ? -4.206 5.962 1.937 1.00 86.38 97 LYS A C 1
ATOM 788 O O . LYS A 1 97 ? -3.392 5.755 1.036 1.00 86.38 97 LYS A O 1
ATOM 793 N N . ARG A 1 98 ? -5.360 6.609 1.725 1.00 84.88 98 ARG A N 1
ATOM 794 C CA . ARG A 1 98 ? -5.750 7.160 0.412 1.00 84.88 98 ARG A CA 1
ATOM 795 C C . ARG A 1 98 ? -4.774 8.225 -0.084 1.00 84.88 98 ARG A C 1
ATOM 797 O O . ARG A 1 98 ? -4.393 8.189 -1.252 1.00 84.88 98 ARG A O 1
ATOM 804 N N . GLN A 1 99 ? -4.324 9.120 0.795 1.00 85.31 99 GLN A N 1
ATOM 805 C CA . GLN A 1 99 ? -3.315 10.120 0.450 1.00 85.31 99 GLN A CA 1
ATOM 806 C C . GLN A 1 99 ? -2.013 9.459 0.000 1.00 85.31 99 GLN A C 1
ATOM 808 O O . GLN A 1 99 ? -1.505 9.796 -1.057 1.00 85.31 99 GLN A O 1
ATOM 813 N N . ILE A 1 100 ? -1.500 8.458 0.717 1.00 82.88 100 ILE A N 1
ATOM 814 C CA . ILE A 1 100 ? -0.246 7.792 0.333 1.00 82.88 100 ILE A CA 1
ATOM 815 C C . ILE A 1 100 ? -0.350 7.125 -1.048 1.00 82.88 100 ILE A C 1
ATOM 817 O O . ILE A 1 100 ? 0.592 7.213 -1.840 1.00 82.88 100 ILE A O 1
ATOM 821 N N . ILE A 1 101 ? -1.492 6.500 -1.349 1.00 81.50 101 ILE A N 1
ATOM 822 C CA . ILE A 1 101 ? -1.756 5.853 -2.642 1.00 81.50 101 ILE A CA 1
ATOM 823 C C . ILE A 1 101 ? -1.830 6.875 -3.786 1.00 81.50 101 ILE A C 1
ATOM 825 O O . ILE A 1 101 ? -1.375 6.582 -4.889 1.00 81.50 101 ILE A O 1
ATOM 829 N N . HIS A 1 102 ? -2.385 8.062 -3.534 1.00 76.81 102 HIS A N 1
ATOM 830 C CA . HIS A 1 102 ? -2.539 9.105 -4.549 1.00 76.81 102 HIS A CA 1
ATOM 831 C C . HIS A 1 102 ? -1.287 9.984 -4.703 1.00 76.81 102 HIS A C 1
ATOM 833 O O . HIS A 1 102 ? -0.957 10.415 -5.805 1.00 76.81 102 HIS A O 1
ATOM 839 N N . THR A 1 103 ? -0.576 10.255 -3.606 1.00 71.06 103 THR A N 1
ATOM 840 C CA . THR A 1 103 ? 0.535 11.206 -3.587 1.00 71.06 103 THR A CA 1
ATOM 841 C C . THR A 1 103 ? 1.789 10.623 -4.224 1.00 71.06 103 THR A C 1
ATOM 843 O O . THR A 1 103 ? 2.429 11.374 -4.943 1.00 71.06 103 THR A O 1
ATOM 846 N N . THR A 1 104 ? 2.144 9.347 -3.973 1.00 62.56 104 THR A N 1
ATOM 847 C CA . THR A 1 104 ? 3.294 8.529 -4.485 1.00 62.56 104 THR A CA 1
ATOM 848 C C . THR A 1 104 ? 4.621 9.201 -4.893 1.00 62.56 104 THR A C 1
ATOM 850 O O . THR A 1 104 ? 5.527 8.543 -5.396 1.00 62.56 104 THR A O 1
ATOM 853 N N . ASN A 1 105 ? 4.810 10.471 -4.584 1.00 59.78 105 ASN A N 1
ATOM 854 C CA . ASN A 1 105 ? 6.015 11.255 -4.689 1.00 59.78 105 ASN A CA 1
ATOM 855 C C . ASN A 1 105 ? 6.291 11.726 -3.261 1.00 59.78 105 ASN A C 1
ATOM 857 O O . ASN A 1 105 ? 6.039 12.864 -2.889 1.00 59.78 105 ASN A O 1
ATOM 861 N N . TYR A 1 106 ? 6.707 10.789 -2.407 1.00 47.28 106 TYR A N 1
ATOM 862 C CA . TYR A 1 106 ? 7.116 11.109 -1.041 1.00 47.28 106 TYR A CA 1
ATOM 863 C C . TYR A 1 106 ? 8.623 11.388 -1.033 1.00 47.28 106 TYR A C 1
ATOM 865 O O . TYR A 1 106 ? 9.423 10.611 -0.511 1.00 47.28 106 TYR A O 1
ATOM 873 N N . SER A 1 107 ? 8.998 12.484 -1.688 1.00 39.91 107 SER A N 1
ATOM 874 C CA . SER A 1 107 ? 10.249 13.204 -1.457 1.00 39.91 107 SER A CA 1
ATOM 875 C C . SER A 1 107 ? 9.911 14.421 -0.602 1.00 39.91 107 SER A C 1
ATOM 877 O O . SER A 1 107 ? 9.856 15.523 -1.113 1.00 39.91 107 SER A O 1
ATOM 879 N N . ASN A 1 108 ? 9.614 14.176 0.671 1.00 38.56 108 ASN A N 1
ATOM 880 C CA . ASN A 1 108 ? 9.755 15.141 1.757 1.00 38.56 108 ASN A CA 1
ATOM 881 C C . ASN A 1 108 ? 10.302 14.332 2.938 1.00 38.56 108 ASN A C 1
ATOM 883 O O . ASN A 1 108 ? 9.551 13.803 3.755 1.00 38.56 108 ASN A O 1
ATOM 887 N N . TYR A 1 109 ? 11.615 14.121 2.924 1.00 43.25 109 TYR A N 1
ATOM 888 C CA . TYR A 1 109 ? 12.394 13.967 4.145 1.00 43.25 109 TYR A CA 1
ATOM 889 C C . TYR A 1 109 ? 13.298 15.196 4.170 1.00 43.25 109 TYR A C 1
ATOM 891 O O . TYR A 1 109 ? 14.160 15.320 3.308 1.00 43.25 109 TYR A O 1
ATOM 899 N N . GLU A 1 110 ? 12.973 16.107 5.085 1.00 42.44 110 GLU A N 1
ATOM 900 C CA . GLU A 1 110 ? 13.910 17.004 5.767 1.00 42.44 110 GLU A CA 1
ATOM 901 C C . GLU A 1 110 ? 14.879 17.785 4.864 1.00 42.44 110 GLU A C 1
ATOM 903 O O . GLU A 1 110 ? 16.056 17.468 4.751 1.00 42.44 110 GLU A O 1
ATOM 908 N N . GLU A 1 111 ? 14.404 18.895 4.300 1.00 47.94 111 GLU A N 1
ATOM 909 C CA . GLU A 1 111 ? 15.247 20.091 4.266 1.00 47.94 111 GLU A CA 1
ATOM 910 C C . GLU A 1 111 ? 15.048 20.823 5.596 1.00 47.94 111 GLU A C 1
ATOM 912 O O . GLU A 1 111 ? 14.176 21.680 5.697 1.00 47.94 111 GLU A O 1
ATOM 917 N N . MET A 1 112 ? 15.794 20.426 6.630 1.00 40.72 112 MET A N 1
ATOM 918 C CA . MET A 1 112 ? 16.189 21.291 7.748 1.00 40.72 112 MET A CA 1
ATOM 919 C C . MET A 1 112 ? 17.297 20.599 8.565 1.00 40.72 112 MET A C 1
ATOM 921 O O . MET A 1 112 ? 17.107 19.514 9.100 1.00 40.72 112 MET A O 1
ATOM 925 N N . ASP A 1 113 ? 18.478 21.225 8.488 1.00 40.41 113 ASP A N 1
ATOM 926 C CA . ASP A 1 113 ? 19.666 21.176 9.354 1.00 40.41 113 ASP A CA 1
ATOM 927 C C . ASP A 1 113 ? 20.130 19.848 9.996 1.00 40.41 113 ASP A C 1
ATOM 929 O O . ASP A 1 113 ? 19.638 19.422 11.029 1.00 40.41 113 ASP A O 1
ATOM 933 N N . ASN A 1 114 ? 21.256 19.294 9.524 1.00 36.22 114 ASN A N 1
ATOM 934 C CA . ASN A 1 114 ? 22.558 19.593 10.141 1.00 36.22 114 ASN A CA 1
ATOM 935 C C . ASN A 1 114 ? 23.733 18.912 9.424 1.00 36.22 114 ASN A C 1
ATOM 937 O O . ASN A 1 114 ? 23.715 17.730 9.090 1.00 36.22 114 ASN A O 1
ATOM 941 N N . SER A 1 115 ? 24.789 19.703 9.267 1.00 50.66 115 SER A N 1
ATOM 942 C CA . SER A 1 115 ? 26.177 19.295 9.085 1.00 50.66 115 SER A CA 1
ATOM 943 C C . SER A 1 115 ? 26.546 18.146 10.027 1.00 50.66 115 SER A C 1
ATOM 945 O O . SER A 1 115 ? 26.337 18.302 11.219 1.00 50.66 115 SER A O 1
ATOM 947 N N . HIS A 1 116 ? 27.089 17.040 9.512 1.00 39.94 116 HIS A N 1
ATOM 948 C CA . HIS A 1 116 ? 28.227 16.275 10.054 1.00 39.94 116 HIS A CA 1
ATOM 949 C C . HIS A 1 116 ? 28.589 15.214 9.005 1.00 39.94 116 HIS A C 1
ATOM 951 O O . HIS A 1 116 ? 27.849 14.256 8.781 1.00 39.94 116 HIS A O 1
ATOM 957 N N . GLY A 1 117 ? 29.712 15.430 8.316 1.00 41.28 117 GLY A N 1
ATOM 958 C CA . GLY A 1 117 ? 30.335 14.402 7.494 1.00 41.28 117 GLY A CA 1
ATOM 959 C C . GLY A 1 117 ? 30.693 13.215 8.379 1.00 41.28 117 GLY A C 1
ATOM 960 O O . GLY A 1 117 ? 31.433 13.361 9.347 1.00 41.28 117 GLY A O 1
ATOM 961 N N . TYR A 1 118 ? 30.129 12.051 8.074 1.00 34.59 118 TYR A N 1
ATOM 962 C CA . TYR A 1 118 ? 30.682 10.796 8.553 1.00 34.59 118 TYR A CA 1
ATOM 963 C C . TYR A 1 118 ? 31.761 10.387 7.562 1.00 34.59 118 TYR A C 1
ATOM 965 O O . TYR A 1 118 ? 31.489 9.737 6.551 1.00 34.59 118 TYR A O 1
ATOM 973 N N . ASP A 1 119 ? 32.977 10.823 7.862 1.00 37.50 119 ASP A N 1
ATOM 974 C CA . ASP A 1 119 ? 34.190 10.271 7.292 1.00 37.50 119 ASP A CA 1
ATOM 975 C C . ASP A 1 119 ? 34.323 8.844 7.839 1.00 37.50 119 ASP A C 1
ATOM 977 O O . ASP A 1 119 ? 34.579 8.630 9.022 1.00 37.50 119 ASP A O 1
ATOM 981 N N . TYR A 1 120 ? 34.091 7.841 6.994 1.00 45.75 120 TYR A N 1
ATOM 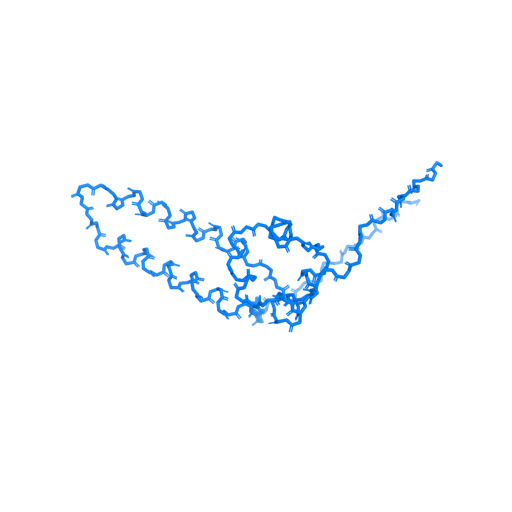982 C CA . TYR A 1 120 ? 34.641 6.517 7.254 1.00 45.75 120 TYR A CA 1
ATOM 983 C C . TYR A 1 120 ? 36.098 6.553 6.795 1.00 45.75 120 TYR A C 1
ATOM 985 O O . TYR A 1 120 ? 36.388 6.361 5.613 1.00 45.75 120 TYR A O 1
ATOM 993 N N . GLU A 1 121 ? 37.007 6.818 7.735 1.00 43.94 121 GLU A N 1
ATOM 994 C CA . GLU A 1 121 ? 38.401 6.395 7.615 1.00 43.94 121 GLU A CA 1
ATOM 995 C C . GLU A 1 121 ? 38.412 4.876 7.415 1.00 43.94 121 GLU A C 1
ATOM 997 O O . GLU A 1 121 ? 38.025 4.091 8.285 1.00 43.94 121 GLU A O 1
ATOM 1002 N N . CYS A 1 122 ? 38.806 4.461 6.215 1.00 38.78 122 CYS A N 1
ATOM 1003 C CA . CYS A 1 122 ? 39.120 3.077 5.928 1.00 38.78 122 CYS A CA 1
ATOM 1004 C C . CYS A 1 122 ? 40.474 2.786 6.585 1.00 38.78 122 CYS A C 1
ATOM 1006 O O . CYS A 1 122 ? 41.513 3.192 6.072 1.00 38.78 122 CYS A O 1
ATOM 1008 N N . ASN A 1 123 ? 40.451 2.116 7.738 1.00 40.31 123 ASN A N 1
ATOM 1009 C CA . ASN A 1 123 ? 41.639 1.502 8.317 1.00 40.31 123 ASN A CA 1
ATOM 1010 C C . ASN A 1 123 ? 42.108 0.382 7.377 1.00 40.31 123 ASN A C 1
ATOM 1012 O O . ASN A 1 123 ? 41.581 -0.730 7.420 1.00 40.31 123 ASN A O 1
ATOM 1016 N N . GLU A 1 124 ? 43.075 0.683 6.516 1.00 42.75 124 GLU A N 1
ATOM 1017 C CA . GLU A 1 124 ? 43.961 -0.328 5.946 1.00 42.75 124 GLU A CA 1
ATOM 1018 C C . GLU A 1 124 ? 45.114 -0.533 6.934 1.00 42.75 124 GLU A C 1
ATOM 1020 O O . GLU A 1 124 ? 45.997 0.310 7.084 1.00 42.75 124 GLU A O 1
ATOM 1025 N N . GLU A 1 125 ? 45.059 -1.654 7.653 1.00 45.03 125 GLU A N 1
ATOM 1026 C CA . GLU A 1 125 ? 46.225 -2.255 8.296 1.00 45.03 125 GLU A CA 1
ATOM 1027 C C . GLU A 1 125 ? 47.277 -2.598 7.227 1.00 45.03 125 GLU A C 1
ATOM 1029 O O . GLU A 1 125 ? 47.002 -3.341 6.278 1.00 45.03 125 GLU A O 1
ATOM 1034 N N . SER A 1 126 ? 48.498 -2.092 7.405 1.00 41.16 126 SER A N 1
ATOM 1035 C CA . SER A 1 126 ? 49.753 -2.709 6.947 1.00 41.16 126 SER A CA 1
ATOM 1036 C C . SER A 1 126 ? 50.908 -2.288 7.845 1.00 41.16 126 SER A C 1
ATOM 1038 O O . SER A 1 126 ? 50.999 -1.082 8.164 1.00 41.16 126 SER A O 1
#